Protein AF-A0A1D8TWK0-F1 (afdb_monomer_lite)

Radius of gyration: 16.75 Å; chains: 1; bounding box: 45×30×42 Å

Sequence (96 aa):
MTEKALRELASILNPTADIPEGETPLLIAVDAVGKALGITIHPPAKSENAHTLDAIARASGFRTRRVTLTANWWKTDCGPLLAFTKEENQSESLEG

Structure (mmCIF, N/CA/C/O backbone):
data_AF-A0A1D8TWK0-F1
#
_entry.id   AF-A0A1D8TWK0-F1
#
loop_
_atom_site.group_PDB
_atom_site.id
_atom_site.type_symbol
_atom_site.label_atom_id
_atom_site.label_alt_id
_atom_site.label_comp_id
_atom_site.label_asym_id
_atom_site.label_entity_id
_atom_site.label_seq_id
_atom_site.pdbx_PDB_ins_code
_atom_site.Cartn_x
_atom_site.Cartn_y
_atom_site.Cartn_z
_atom_site.occupancy
_atom_site.B_iso_or_equiv
_atom_site.auth_seq_id
_atom_site.auth_comp_id
_atom_site.auth_asym_id
_atom_site.auth_atom_id
_atom_site.pdbx_PDB_model_num
ATOM 1 N N . MET A 1 1 ? 29.909 16.700 22.391 1.00 57.69 1 MET A N 1
ATOM 2 C CA . MET A 1 1 ? 29.113 15.521 22.819 1.00 57.69 1 MET A CA 1
ATOM 3 C C . MET A 1 1 ? 27.605 15.775 22.824 1.00 57.69 1 MET A C 1
ATOM 5 O O . MET A 1 1 ? 26.870 14.830 22.588 1.00 57.69 1 MET A O 1
ATOM 9 N N . THR A 1 2 ? 27.123 17.004 23.033 1.00 75.56 2 THR A N 1
ATOM 10 C CA . THR A 1 2 ? 25.683 17.341 23.073 1.00 75.56 2 THR A CA 1
ATOM 11 C C . THR A 1 2 ? 24.974 17.305 21.712 1.00 75.56 2 THR A C 1
ATOM 13 O O . THR A 1 2 ? 23.821 16.897 21.647 1.00 75.56 2 THR A O 1
ATOM 16 N N . GLU A 1 3 ? 25.655 17.659 20.616 1.00 80.88 3 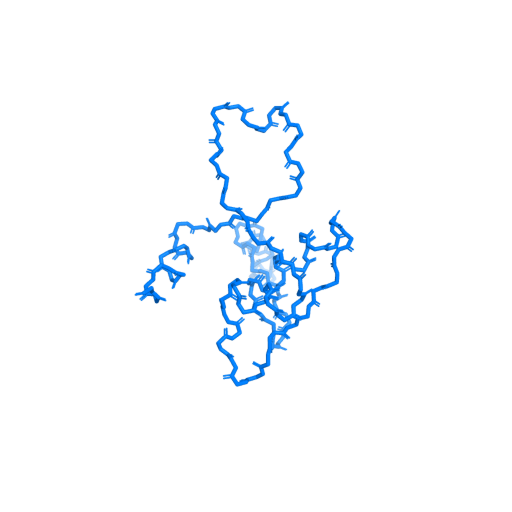GLU A N 1
ATOM 17 C CA . GLU A 1 3 ? 25.033 17.714 19.278 1.00 80.88 3 GLU A CA 1
ATOM 18 C C . GLU A 1 3 ? 24.557 16.341 18.771 1.00 80.88 3 GLU A C 1
ATOM 20 O O . GLU A 1 3 ? 23.483 16.234 18.186 1.00 80.88 3 GLU A O 1
ATOM 25 N N . LYS A 1 4 ? 25.316 15.270 19.044 1.00 79.44 4 LYS A N 1
ATOM 26 C CA . LYS A 1 4 ? 24.951 13.906 18.633 1.00 79.44 4 LYS A CA 1
ATOM 27 C C . LYS A 1 4 ? 23.686 13.416 19.346 1.00 79.44 4 LYS A C 1
ATOM 29 O O . LYS A 1 4 ? 22.773 12.932 18.690 1.00 79.44 4 LYS A O 1
ATOM 34 N N . ALA A 1 5 ? 23.607 13.611 20.664 1.00 83.00 5 ALA A N 1
ATOM 35 C CA . ALA A 1 5 ? 22.433 13.236 21.453 1.00 83.00 5 ALA A CA 1
ATOM 36 C C . ALA A 1 5 ? 21.176 14.023 21.033 1.00 83.00 5 ALA A C 1
ATOM 38 O O . ALA A 1 5 ? 20.083 13.467 20.976 1.00 83.00 5 ALA A O 1
ATOM 39 N N . LEU A 1 6 ? 21.332 15.307 20.683 1.00 83.94 6 LEU A N 1
ATOM 40 C CA . LEU A 1 6 ? 20.226 16.119 20.173 1.00 83.94 6 LEU A CA 1
ATOM 41 C C . LEU A 1 6 ? 19.753 15.646 18.790 1.00 83.94 6 LEU A C 1
ATOM 43 O O . LEU A 1 6 ? 18.551 15.615 18.548 1.00 83.94 6 LEU A O 1
ATOM 47 N N . ARG A 1 7 ? 20.672 15.245 17.900 1.00 81.50 7 ARG A N 1
ATOM 48 C CA . ARG A 1 7 ? 20.328 14.669 16.587 1.00 81.50 7 ARG A CA 1
ATOM 49 C C . ARG A 1 7 ? 19.593 13.336 16.711 1.00 81.50 7 ARG A C 1
ATOM 51 O O . ARG A 1 7 ? 18.622 13.131 15.992 1.00 81.50 7 ARG A O 1
ATOM 58 N N . GLU A 1 8 ? 20.008 12.467 17.631 1.00 82.38 8 GLU A N 1
ATOM 59 C CA . GLU A 1 8 ? 19.318 11.195 17.891 1.00 82.38 8 GLU A CA 1
ATOM 60 C C . GLU A 1 8 ? 17.882 11.423 18.393 1.00 82.38 8 GLU A C 1
ATOM 62 O O . GLU A 1 8 ? 16.951 10.801 17.889 1.00 82.38 8 GLU A O 1
ATOM 67 N N . LEU A 1 9 ? 17.668 12.383 19.300 1.00 82.50 9 LEU A N 1
ATOM 68 C CA . LEU A 1 9 ? 16.322 12.775 19.742 1.00 82.50 9 LEU A CA 1
ATOM 69 C C . LEU A 1 9 ? 15.497 13.437 18.630 1.00 82.50 9 LEU A C 1
ATOM 71 O O . LEU A 1 9 ? 14.315 13.135 18.473 1.00 82.50 9 LEU A O 1
ATOM 75 N N . ALA A 1 10 ? 16.106 14.322 17.838 1.00 82.69 10 ALA A N 1
ATOM 76 C CA . ALA A 1 10 ? 15.435 14.973 16.717 1.00 82.69 10 ALA A CA 1
ATOM 77 C C . ALA A 1 10 ? 15.000 13.962 15.644 1.00 82.69 10 ALA A C 1
ATOM 79 O O . ALA A 1 10 ? 13.932 14.123 15.062 1.00 82.69 10 ALA A O 1
ATOM 80 N N . SER A 1 11 ? 15.768 12.889 15.435 1.00 78.31 11 SER A N 1
ATOM 81 C CA . SER A 1 11 ? 15.413 11.802 14.515 1.00 78.31 11 SER A CA 1
ATOM 82 C C . SER A 1 11 ? 14.168 11.022 14.945 1.00 78.31 11 SER A C 1
ATOM 84 O O . SER A 1 11 ? 13.513 10.427 14.096 1.00 78.31 11 SER A O 1
ATOM 86 N N . ILE A 1 12 ? 13.826 11.007 16.237 1.00 83.50 12 ILE A N 1
ATOM 87 C CA . ILE A 1 12 ? 12.577 10.398 16.727 1.00 83.50 12 ILE A CA 1
ATOM 88 C C . ILE A 1 12 ? 11.381 11.283 16.358 1.00 83.50 12 ILE A C 1
ATOM 90 O O . ILE A 1 12 ? 10.319 10.779 16.003 1.00 83.50 12 ILE A O 1
ATOM 94 N N . LEU A 1 13 ? 11.558 12.605 16.447 1.00 83.25 13 LEU A N 1
ATOM 95 C CA . LEU A 1 13 ? 10.518 13.586 16.126 1.00 83.25 13 LEU A CA 1
ATOM 96 C C . LEU A 1 13 ? 10.313 13.740 14.619 1.00 83.25 13 LEU A C 1
ATOM 98 O O . LEU A 1 13 ? 9.198 14.012 14.184 1.00 83.25 13 LEU A O 1
ATOM 1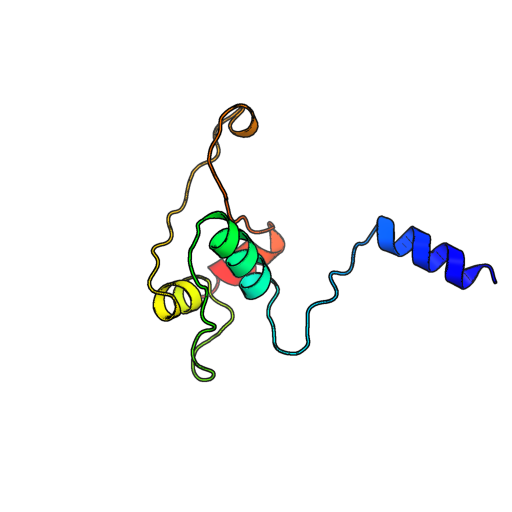02 N N . ASN A 1 14 ? 11.380 13.573 13.840 1.00 69.44 14 ASN A N 1
ATOM 103 C CA . ASN A 1 14 ? 11.338 13.622 12.391 1.00 69.44 14 ASN A CA 1
ATOM 104 C C . ASN A 1 14 ? 12.014 12.370 11.820 1.00 69.44 14 ASN A C 1
ATOM 106 O O . ASN A 1 14 ? 13.203 12.418 11.489 1.00 69.44 14 ASN A O 1
ATOM 110 N N . PRO A 1 15 ? 11.290 11.238 11.758 1.00 66.25 15 PRO A N 1
ATOM 111 C CA . PRO A 1 15 ? 11.834 10.009 11.211 1.00 66.25 15 PRO A CA 1
ATOM 112 C C . PRO A 1 15 ? 12.116 10.208 9.721 1.00 66.25 15 PRO A C 1
ATOM 114 O O . PRO A 1 15 ? 11.219 10.139 8.884 1.00 66.25 15 PRO A O 1
ATOM 117 N N . THR A 1 16 ? 13.378 10.463 9.382 1.00 62.06 16 THR A N 1
ATOM 118 C CA . THR A 1 16 ? 13.852 10.337 8.006 1.00 62.06 16 THR A CA 1
ATOM 119 C C . THR A 1 16 ? 13.942 8.848 7.711 1.00 62.06 16 THR A C 1
ATOM 121 O O . THR A 1 16 ? 14.793 8.158 8.272 1.00 62.06 16 THR A O 1
ATOM 124 N N . ALA A 1 17 ? 13.044 8.338 6.870 1.00 64.69 17 ALA A N 1
ATOM 125 C CA . ALA A 1 17 ? 13.200 7.000 6.320 1.00 64.69 17 ALA A CA 1
ATOM 126 C C . ALA A 1 17 ? 14.470 6.991 5.459 1.00 64.69 17 ALA A C 1
ATOM 128 O O . ALA A 1 17 ? 14.589 7.786 4.526 1.00 64.69 17 ALA A O 1
ATOM 129 N N . ASP A 1 18 ? 15.427 6.130 5.801 1.00 65.62 18 ASP A N 1
ATOM 130 C CA . ASP A 1 18 ? 16.601 5.885 4.969 1.00 65.62 18 ASP A CA 1
ATOM 131 C C . ASP A 1 18 ? 16.139 5.064 3.760 1.00 65.62 18 ASP A C 1
ATOM 133 O O . ASP A 1 18 ? 15.933 3.853 3.847 1.00 65.62 18 ASP A O 1
ATOM 137 N N . ILE A 1 19 ? 15.820 5.764 2.673 1.00 65.62 19 ILE A N 1
ATOM 138 C CA . ILE A 1 19 ? 15.334 5.173 1.427 1.00 65.62 19 ILE A CA 1
ATOM 139 C C . ILE A 1 19 ? 16.566 4.736 0.630 1.00 65.62 19 ILE A C 1
ATOM 141 O O . ILE A 1 19 ? 17.387 5.597 0.299 1.00 65.62 19 ILE A O 1
ATOM 145 N N . PRO A 1 20 ? 16.715 3.435 0.312 1.00 66.56 20 PRO A N 1
ATOM 146 C CA . PRO A 1 20 ? 17.820 2.956 -0.502 1.00 66.56 20 PRO A CA 1
ATOM 147 C C . PRO A 1 20 ? 17.934 3.736 -1.812 1.00 66.56 20 PRO A C 1
ATOM 149 O O . PRO A 1 20 ? 16.939 4.053 -2.467 1.00 66.56 20 PRO A O 1
ATOM 152 N N . GLU A 1 21 ? 19.169 4.034 -2.206 1.00 62.06 21 GLU A N 1
ATOM 153 C CA . GLU A 1 21 ? 19.451 4.790 -3.420 1.00 62.06 21 G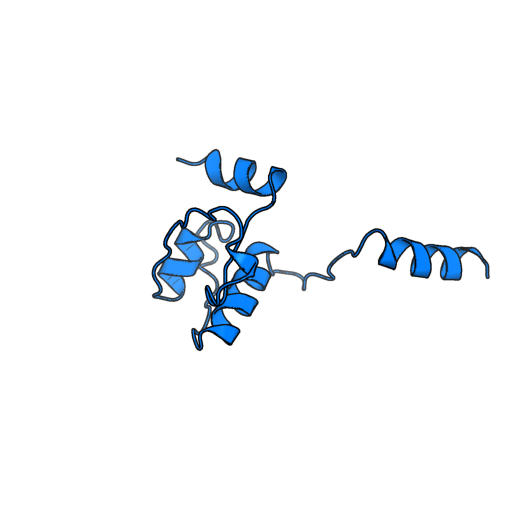LU A CA 1
ATOM 154 C C . GLU A 1 21 ? 18.874 4.065 -4.651 1.00 62.06 21 GLU A C 1
ATOM 156 O O . GLU A 1 21 ? 19.252 2.935 -4.965 1.00 62.06 21 GLU A O 1
ATOM 161 N N . GLY A 1 22 ? 17.933 4.718 -5.340 1.00 65.19 22 GLY A N 1
ATOM 162 C CA . GLY A 1 22 ? 17.233 4.167 -6.505 1.00 65.19 22 GLY A CA 1
ATOM 163 C C . GLY A 1 22 ? 15.824 3.626 -6.236 1.00 65.19 22 GLY A C 1
ATOM 164 O O . GLY A 1 22 ? 15.134 3.291 -7.199 1.00 65.19 22 GLY A O 1
ATOM 165 N N . GLU A 1 23 ? 15.367 3.584 -4.982 1.00 72.00 23 GLU A N 1
ATOM 166 C CA . GLU A 1 23 ? 13.976 3.268 -4.634 1.00 72.00 23 GLU A CA 1
ATOM 167 C C . GLU A 1 23 ? 13.163 4.541 -4.355 1.00 72.00 23 GLU A C 1
ATOM 169 O O . GLU A 1 23 ? 13.677 5.535 -3.844 1.00 72.00 23 GLU A O 1
ATOM 174 N N . THR A 1 24 ? 11.874 4.532 -4.705 1.00 83.75 24 THR A N 1
ATOM 175 C CA . THR A 1 24 ? 10.952 5.629 -4.376 1.00 83.75 24 THR A CA 1
ATOM 176 C C . THR A 1 24 ? 10.194 5.307 -3.081 1.00 83.75 24 THR A C 1
ATOM 178 O O . THR A 1 24 ? 9.920 4.131 -2.821 1.00 83.75 24 THR A O 1
ATOM 181 N N . PRO A 1 25 ? 9.788 6.317 -2.278 1.00 85.50 25 PRO A N 1
ATOM 182 C CA . PRO A 1 25 ? 8.936 6.089 -1.106 1.00 85.50 25 PRO A CA 1
ATOM 183 C C . PRO A 1 25 ? 7.685 5.263 -1.440 1.00 85.50 25 PRO A C 1
ATOM 185 O O . PRO A 1 25 ? 7.308 4.364 -0.690 1.00 85.50 25 PRO A O 1
ATOM 188 N N . LEU A 1 26 ? 7.088 5.525 -2.608 1.00 88.38 26 LEU A N 1
ATOM 189 C CA . LEU A 1 26 ? 5.935 4.790 -3.110 1.00 88.38 26 LEU A CA 1
ATOM 190 C C . LEU A 1 26 ? 6.257 3.314 -3.362 1.00 88.38 26 LEU A C 1
ATOM 192 O O . LEU A 1 26 ? 5.492 2.452 -2.938 1.00 88.38 26 LEU A O 1
ATOM 196 N N . LEU A 1 27 ? 7.379 3.004 -4.020 1.00 89.31 27 LEU A N 1
ATOM 197 C CA . LEU A 1 27 ? 7.771 1.620 -4.290 1.00 89.31 27 LEU A CA 1
ATOM 198 C C . LEU A 1 27 ? 7.972 0.836 -2.987 1.00 89.31 27 LEU A C 1
ATOM 200 O O . LEU A 1 27 ? 7.476 -0.282 -2.875 1.00 89.31 27 LEU A O 1
ATOM 204 N N . ILE A 1 28 ? 8.613 1.447 -1.986 1.00 90.00 28 ILE A N 1
ATOM 205 C CA . ILE A 1 28 ? 8.813 0.842 -0.660 1.00 90.00 28 ILE A CA 1
ATOM 206 C C . ILE A 1 28 ? 7.475 0.596 0.039 1.00 90.00 28 ILE A C 1
ATOM 208 O O . ILE A 1 28 ? 7.238 -0.487 0.580 1.00 90.00 28 ILE A O 1
ATOM 212 N N . ALA A 1 29 ? 6.577 1.582 0.023 1.00 92.12 29 ALA A N 1
ATOM 213 C CA . ALA A 1 29 ? 5.265 1.457 0.646 1.00 92.12 29 ALA A CA 1
ATOM 214 C C . ALA A 1 29 ? 4.407 0.377 -0.041 1.00 92.12 29 ALA A C 1
ATOM 216 O O . ALA A 1 29 ? 3.757 -0.426 0.632 1.00 92.12 29 ALA A O 1
ATOM 217 N N . VAL A 1 30 ? 4.439 0.313 -1.376 1.00 93.56 30 VAL A N 1
ATOM 218 C CA . VAL A 1 30 ? 3.752 -0.722 -2.160 1.00 93.56 30 VAL A CA 1
ATOM 219 C C . VAL A 1 30 ? 4.350 -2.100 -1.890 1.00 93.56 30 VAL A C 1
ATOM 221 O O . VAL A 1 30 ? 3.589 -3.047 -1.710 1.00 93.56 30 VAL A O 1
ATOM 224 N N . ASP A 1 31 ? 5.675 -2.224 -1.797 1.00 92.31 31 ASP A N 1
ATOM 225 C CA . ASP A 1 31 ? 6.355 -3.478 -1.456 1.00 92.31 31 ASP A CA 1
ATOM 226 C C . ASP A 1 31 ? 5.975 -3.984 -0.058 1.00 92.31 31 ASP A C 1
ATOM 228 O O . ASP A 1 31 ? 5.663 -5.165 0.115 1.00 92.31 31 ASP A O 1
ATOM 232 N N . ALA A 1 32 ? 5.880 -3.094 0.933 1.00 93.50 32 ALA A N 1
ATOM 233 C CA . ALA A 1 32 ? 5.419 -3.452 2.273 1.00 93.50 32 ALA A CA 1
ATOM 234 C C . ALA A 1 32 ? 3.980 -4.007 2.270 1.00 93.50 32 ALA A C 1
ATOM 236 O O . ALA A 1 32 ? 3.705 -5.036 2.895 1.00 93.50 32 ALA A O 1
ATOM 237 N N . VAL A 1 33 ? 3.065 -3.366 1.533 1.00 95.12 33 VAL A N 1
ATOM 238 C CA . VAL A 1 33 ? 1.677 -3.835 1.376 1.00 95.12 33 VAL A CA 1
ATOM 239 C C . VAL A 1 33 ? 1.622 -5.140 0.574 1.00 95.12 33 VAL A C 1
ATOM 241 O O . VAL A 1 33 ? 0.907 -6.068 0.954 1.00 95.12 33 VAL A O 1
ATOM 244 N N . GLY A 1 34 ? 2.406 -5.245 -0.500 1.00 94.62 34 GLY A N 1
ATOM 245 C CA . GLY A 1 34 ? 2.506 -6.431 -1.347 1.00 94.62 34 GLY A CA 1
ATOM 246 C C . GLY A 1 34 ? 2.954 -7.657 -0.559 1.00 94.62 34 GLY A C 1
ATOM 247 O O . GLY A 1 34 ? 2.278 -8.683 -0.597 1.00 94.62 34 GLY A O 1
ATOM 248 N N . LYS A 1 35 ? 4.008 -7.527 0.256 1.00 94.75 35 LYS A N 1
ATOM 249 C CA . LYS A 1 35 ? 4.488 -8.583 1.164 1.00 94.75 35 LYS A CA 1
ATOM 250 C C . LYS A 1 35 ? 3.398 -9.075 2.114 1.00 94.75 35 LYS A C 1
ATOM 252 O O . LYS A 1 35 ? 3.230 -10.283 2.263 1.00 94.75 35 LYS A O 1
ATOM 257 N N . ALA A 1 36 ? 2.626 -8.165 2.711 1.00 94.94 36 ALA A N 1
ATOM 258 C CA . ALA A 1 36 ? 1.519 -8.527 3.599 1.00 94.94 36 ALA A CA 1
ATOM 259 C C . ALA A 1 36 ? 0.372 -9.257 2.871 1.00 94.94 36 ALA A C 1
ATOM 261 O O . ALA A 1 36 ? -0.343 -10.046 3.486 1.00 94.94 36 ALA A O 1
ATOM 262 N N . LEU A 1 37 ? 0.207 -9.015 1.567 1.00 93.88 37 LEU A N 1
ATOM 263 C CA . LEU A 1 37 ? -0.802 -9.648 0.711 1.00 93.88 37 LEU A CA 1
ATOM 264 C C . LEU A 1 37 ? -0.290 -10.883 -0.053 1.00 93.88 37 LEU A C 1
ATOM 266 O O . LEU A 1 37 ? -1.072 -11.521 -0.756 1.00 93.88 37 LEU A O 1
ATOM 270 N N . GLY A 1 38 ? 0.999 -11.224 0.048 1.00 95.12 38 GLY A N 1
ATOM 271 C CA . GLY A 1 38 ? 1.616 -12.295 -0.742 1.00 95.12 38 GLY A CA 1
ATOM 272 C C . GLY A 1 38 ? 1.793 -11.959 -2.230 1.00 95.12 38 GLY A C 1
ATOM 273 O O . GLY A 1 38 ? 1.844 -12.864 -3.060 1.00 95.12 38 GLY A O 1
ATOM 274 N N . ILE A 1 39 ? 1.869 -10.672 -2.578 1.00 95.06 39 ILE A N 1
ATOM 275 C CA . ILE A 1 39 ? 2.084 -10.171 -3.941 1.00 95.06 39 ILE A CA 1
ATOM 276 C C . ILE A 1 39 ? 3.557 -9.794 -4.108 1.00 95.06 39 ILE A C 1
ATOM 278 O O . ILE A 1 39 ? 4.101 -9.019 -3.323 1.00 95.06 39 ILE A O 1
ATOM 282 N N . THR A 1 40 ? 4.198 -10.303 -5.160 1.00 95.12 40 THR A N 1
ATOM 283 C CA . THR A 1 40 ? 5.554 -9.888 -5.540 1.00 95.12 40 THR A CA 1
ATOM 284 C C . THR A 1 40 ? 5.506 -8.575 -6.316 1.00 95.12 40 THR A C 1
ATOM 286 O O . THR A 1 40 ? 4.934 -8.517 -7.406 1.00 95.12 40 THR A O 1
ATOM 289 N N . ILE A 1 41 ? 6.120 -7.530 -5.762 1.00 93.69 41 ILE A N 1
ATOM 290 C CA . ILE A 1 41 ? 6.192 -6.213 -6.393 1.00 93.69 41 ILE A CA 1
ATOM 291 C C . ILE A 1 41 ? 7.407 -6.144 -7.315 1.00 93.69 41 ILE A C 1
ATOM 293 O O . ILE A 1 41 ? 8.524 -6.484 -6.932 1.00 93.69 41 ILE A O 1
ATOM 297 N N . HIS A 1 42 ? 7.167 -5.697 -8.542 1.00 90.81 42 HIS A N 1
ATOM 298 C CA . HIS A 1 42 ? 8.180 -5.449 -9.552 1.00 90.81 42 HIS A CA 1
ATOM 299 C C . HIS A 1 42 ? 8.224 -3.947 -9.847 1.00 90.81 42 HIS A C 1
ATOM 301 O O . HIS A 1 42 ? 7.172 -3.347 -10.105 1.00 90.81 42 HIS A O 1
ATOM 307 N N . PRO A 1 43 ? 9.412 -3.321 -9.834 1.00 86.94 43 PRO A N 1
ATOM 308 C CA . PRO A 1 43 ? 9.535 -1.940 -10.262 1.00 86.94 43 PRO A CA 1
ATOM 309 C C . PRO A 1 43 ? 9.157 -1.821 -11.750 1.00 86.94 43 PRO A C 1
ATOM 311 O O . PRO A 1 43 ? 9.467 -2.722 -12.539 1.00 86.94 43 PRO A O 1
ATOM 314 N N . PRO A 1 44 ? 8.505 -0.723 -12.159 1.00 85.44 44 PRO A N 1
ATOM 315 C CA . PRO A 1 44 ? 8.212 -0.464 -13.563 1.00 85.44 44 PRO A CA 1
ATOM 316 C C . PRO A 1 44 ? 9.496 -0.265 -14.376 1.00 85.44 44 PRO A C 1
ATOM 318 O O . PRO A 1 44 ? 10.585 -0.038 -13.839 1.00 85.44 44 PRO A O 1
ATOM 321 N N . ALA A 1 45 ? 9.378 -0.373 -15.700 1.00 80.88 45 ALA A N 1
ATOM 322 C CA . ALA A 1 45 ? 10.520 -0.207 -16.591 1.00 80.88 45 ALA A CA 1
ATOM 323 C C . ALA A 1 45 ? 11.144 1.190 -16.425 1.00 80.88 45 ALA A C 1
ATOM 325 O O . ALA A 1 45 ? 10.433 2.171 -16.243 1.00 80.88 45 ALA A O 1
ATOM 326 N N . LYS A 1 46 ? 12.473 1.310 -16.570 1.00 70.69 46 LYS A N 1
ATOM 327 C CA . LYS A 1 46 ? 13.197 2.597 -16.443 1.00 70.69 46 LYS A CA 1
ATOM 328 C C . LYS A 1 46 ? 12.713 3.692 -17.408 1.00 70.69 46 LYS A C 1
ATOM 330 O O . LYS A 1 46 ? 13.019 4.859 -17.200 1.00 70.69 46 LYS A O 1
ATOM 335 N N . SER A 1 47 ? 12.028 3.306 -18.485 1.00 65.69 47 SER A N 1
ATOM 336 C CA . SER A 1 47 ? 11.423 4.203 -19.474 1.00 65.69 47 SER A CA 1
ATOM 337 C C . SER A 1 47 ? 10.020 4.684 -19.096 1.00 65.69 47 SER A C 1
ATOM 339 O O . SER A 1 47 ? 9.498 5.577 -19.754 1.00 65.69 47 SER A O 1
ATOM 341 N N . GLU A 1 48 ? 9.384 4.070 -18.099 1.00 60.47 48 GLU A N 1
ATOM 342 C CA . GLU A 1 48 ? 8.115 4.526 -17.542 1.00 60.47 48 GLU A CA 1
ATOM 343 C C . GLU A 1 48 ? 8.368 5.452 -16.349 1.00 60.47 48 GLU A C 1
ATOM 345 O O . GLU A 1 48 ? 9.372 5.330 -15.642 1.00 60.47 48 GLU A O 1
ATOM 350 N N . ASN A 1 49 ? 7.423 6.358 -16.088 1.00 62.59 49 ASN A N 1
ATOM 351 C CA . ASN A 1 49 ? 7.418 7.137 -14.855 1.00 62.59 49 ASN A CA 1
ATOM 352 C C . ASN A 1 49 ? 7.206 6.183 -13.671 1.00 62.59 49 ASN A C 1
ATOM 354 O O . ASN A 1 49 ? 6.074 5.895 -13.277 1.00 62.59 49 ASN A O 1
ATOM 358 N N . ALA A 1 50 ? 8.313 5.729 -13.076 1.00 63.09 50 ALA A N 1
ATOM 359 C CA . ALA A 1 50 ? 8.346 4.824 -11.926 1.00 63.09 50 ALA A CA 1
ATOM 360 C C . ALA A 1 50 ? 7.729 5.392 -10.635 1.00 63.09 50 ALA A C 1
ATOM 362 O O . ALA A 1 50 ? 7.749 4.754 -9.585 1.00 63.09 50 ALA A O 1
ATOM 363 N N . HIS A 1 51 ? 7.183 6.600 -10.733 1.00 71.56 51 HIS A N 1
ATOM 364 C CA . HIS A 1 51 ? 6.618 7.371 -9.646 1.00 71.56 51 HIS A CA 1
ATOM 365 C C . HIS A 1 51 ? 5.112 7.160 -9.490 1.00 71.56 51 HIS A C 1
ATOM 367 O O . HIS A 1 51 ? 4.573 7.681 -8.534 1.00 71.56 51 HIS A O 1
ATOM 373 N N . THR A 1 52 ? 4.445 6.410 -10.381 1.00 85.00 52 THR A N 1
ATOM 374 C CA . THR A 1 52 ? 2.984 6.217 -10.312 1.00 85.00 52 THR A CA 1
ATOM 375 C C . THR A 1 52 ? 2.602 4.828 -9.808 1.00 85.00 52 THR A C 1
ATOM 377 O O . THR A 1 52 ? 3.198 3.814 -10.195 1.00 85.00 52 THR A O 1
ATOM 380 N N . LEU A 1 53 ? 1.542 4.762 -8.996 1.00 88.38 53 LEU A N 1
ATOM 381 C CA . LEU A 1 53 ? 1.010 3.491 -8.494 1.00 88.38 53 LEU A CA 1
ATOM 382 C C . LEU A 1 53 ? 0.515 2.587 -9.635 1.00 88.38 53 LEU A C 1
ATOM 384 O O . LEU A 1 53 ? 0.679 1.368 -9.578 1.00 88.38 53 LEU A O 1
ATOM 388 N N . ASP A 1 54 ? -0.045 3.177 -10.691 1.00 88.31 54 ASP A N 1
ATOM 3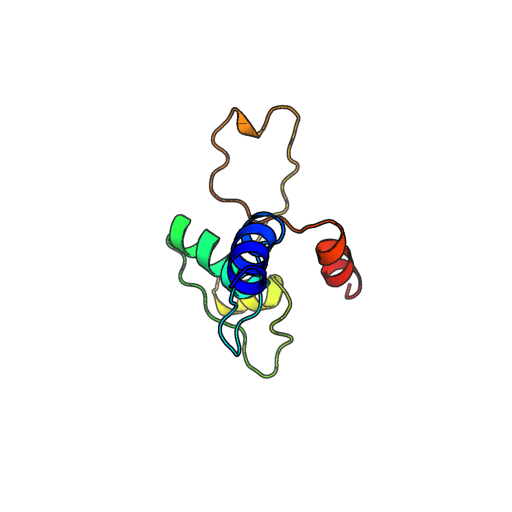89 C CA . ASP A 1 54 ? -0.554 2.439 -11.846 1.00 88.31 54 ASP A CA 1
ATOM 390 C C . ASP A 1 54 ? 0.560 1.768 -12.658 1.00 88.31 54 ASP A C 1
ATOM 392 O O . ASP A 1 54 ? 0.377 0.640 -13.120 1.00 88.31 54 ASP A O 1
ATOM 396 N N . ALA A 1 55 ? 1.725 2.408 -12.819 1.00 88.69 55 ALA A N 1
ATOM 397 C CA . ALA A 1 55 ? 2.869 1.777 -13.478 1.00 88.69 55 ALA A CA 1
ATOM 398 C C . ALA A 1 55 ? 3.372 0.565 -12.677 1.00 88.69 55 ALA A C 1
ATOM 400 O O . ALA A 1 55 ? 3.563 -0.513 -13.243 1.00 88.69 55 ALA A O 1
ATOM 401 N N . ILE A 1 56 ? 3.491 0.702 -11.350 1.00 91.44 56 ILE A N 1
ATOM 402 C CA . ILE A 1 56 ? 3.886 -0.402 -10.462 1.00 91.44 56 ILE A CA 1
ATOM 403 C C . ILE A 1 56 ? 2.858 -1.544 -10.518 1.00 91.44 56 ILE A C 1
ATOM 405 O O . ILE A 1 56 ? 3.232 -2.713 -10.645 1.00 91.44 56 ILE A O 1
ATOM 409 N N . ALA A 1 57 ? 1.563 -1.218 -10.471 1.00 92.50 57 ALA A N 1
ATOM 410 C CA . ALA A 1 57 ? 0.479 -2.195 -10.539 1.00 92.50 57 ALA A CA 1
ATOM 411 C C . ALA A 1 57 ? 0.491 -2.986 -11.851 1.00 92.50 57 ALA A C 1
ATOM 413 O O . ALA A 1 57 ? 0.367 -4.213 -11.829 1.00 92.50 57 ALA A O 1
ATOM 414 N N . ARG A 1 58 ? 0.708 -2.306 -12.986 1.00 91.12 58 ARG A N 1
ATOM 415 C CA . ARG A 1 58 ? 0.849 -2.952 -14.298 1.00 91.12 58 ARG A CA 1
ATOM 416 C C . ARG A 1 58 ? 2.079 -3.853 -14.365 1.00 91.12 58 ARG A C 1
ATOM 418 O O . ARG A 1 58 ? 1.944 -4.998 -14.787 1.00 91.12 58 ARG A O 1
ATOM 425 N N . ALA A 1 59 ? 3.241 -3.369 -13.925 1.00 92.38 59 ALA A N 1
ATOM 426 C CA . ALA A 1 59 ? 4.486 -4.139 -13.933 1.00 92.38 59 ALA A CA 1
ATOM 427 C C . ALA A 1 59 ? 4.413 -5.387 -13.036 1.00 92.38 59 ALA A C 1
ATOM 429 O O . ALA A 1 59 ? 4.979 -6.427 -13.362 1.00 92.38 59 ALA A O 1
ATOM 430 N N . SER A 1 60 ? 3.677 -5.293 -11.928 1.00 93.88 60 SER A N 1
ATOM 431 C CA . SER A 1 60 ? 3.529 -6.367 -10.940 1.00 93.88 60 SER A CA 1
ATOM 432 C C . SER A 1 60 ? 2.303 -7.263 -11.166 1.00 93.88 60 SER A C 1
ATOM 434 O O . SER A 1 60 ? 2.159 -8.279 -10.492 1.00 93.88 60 SER A O 1
ATOM 436 N N . GLY A 1 61 ? 1.398 -6.903 -12.081 1.00 94.75 61 GLY A N 1
ATOM 437 C CA . GLY A 1 61 ? 0.214 -7.698 -12.416 1.00 94.75 61 GLY A CA 1
ATOM 438 C C . GLY A 1 61 ? -0.907 -7.690 -11.368 1.00 94.75 61 GLY A C 1
ATOM 439 O O . GLY A 1 61 ? -1.665 -8.658 -11.291 1.00 94.75 61 GLY A O 1
ATOM 440 N N . PHE A 1 62 ? -1.050 -6.624 -10.571 1.00 94.12 62 PHE A N 1
ATOM 441 C CA . PHE A 1 62 ? -2.144 -6.487 -9.598 1.00 94.12 62 PHE A CA 1
ATOM 442 C C . PHE A 1 62 ? -3.106 -5.345 -9.948 1.00 94.12 62 PHE A C 1
ATOM 444 O O . PHE A 1 62 ? -2.829 -4.488 -10.784 1.00 94.12 62 PHE A O 1
ATOM 451 N N . ARG A 1 63 ? -4.279 -5.340 -9.305 1.00 93.00 63 ARG A N 1
ATOM 452 C CA . ARG A 1 63 ? -5.287 -4.280 -9.443 1.00 93.00 63 ARG A CA 1
ATOM 453 C C . ARG A 1 63 ? -5.323 -3.398 -8.206 1.00 93.00 63 ARG A C 1
ATOM 455 O O . ARG A 1 63 ? -5.278 -3.898 -7.086 1.00 93.00 63 ARG A O 1
ATOM 462 N N . THR A 1 64 ? -5.502 -2.101 -8.417 1.00 91.81 64 THR A N 1
ATOM 463 C CA . THR A 1 64 ? -5.753 -1.124 -7.358 1.00 91.81 64 THR A CA 1
ATOM 464 C C . THR A 1 64 ? -7.255 -0.879 -7.219 1.00 91.81 64 THR A C 1
ATOM 466 O O . THR A 1 64 ? -8.031 -1.014 -8.169 1.00 91.81 64 THR A O 1
ATOM 469 N N . ARG A 1 65 ? -7.698 -0.538 -6.007 1.00 91.12 65 ARG A N 1
ATOM 470 C CA . ARG A 1 65 ? -9.057 -0.044 -5.761 1.00 91.12 65 ARG A CA 1
ATOM 471 C C . ARG A 1 65 ? -9.001 1.085 -4.745 1.00 91.12 65 ARG A C 1
ATOM 473 O O . ARG A 1 65 ? -8.359 0.948 -3.707 1.00 91.12 65 ARG A O 1
ATOM 480 N N . ARG A 1 66 ? -9.699 2.186 -5.021 1.00 90.12 66 ARG A N 1
ATOM 481 C CA . ARG A 1 66 ? -9.910 3.244 -4.028 1.00 90.12 66 ARG A CA 1
ATOM 482 C C . ARG A 1 66 ? -11.014 2.813 -3.072 1.00 90.12 66 ARG A C 1
ATOM 484 O O . ARG A 1 66 ? -12.057 2.333 -3.510 1.00 90.12 66 ARG A O 1
ATOM 491 N N . VAL A 1 67 ? -10.783 2.999 -1.778 1.00 88.56 67 VAL A N 1
ATOM 492 C CA . VAL A 1 67 ? -11.760 2.704 -0.724 1.00 88.56 67 VAL A CA 1
ATOM 493 C C . VAL A 1 67 ? -12.062 3.965 0.073 1.00 88.56 67 VAL A C 1
ATOM 495 O O . VAL A 1 67 ? -11.184 4.795 0.306 1.00 88.56 67 VAL A O 1
ATOM 498 N N . THR A 1 68 ? -13.313 4.113 0.493 1.00 89.56 68 THR A N 1
ATOM 499 C CA . THR A 1 68 ? -13.718 5.176 1.413 1.00 89.56 68 THR A CA 1
ATOM 500 C C . THR A 1 68 ? -13.620 4.651 2.836 1.00 89.56 68 THR A C 1
ATOM 502 O O . THR A 1 68 ? -14.315 3.705 3.199 1.00 89.56 68 THR A O 1
ATOM 505 N N . LEU A 1 69 ? -12.771 5.276 3.649 1.00 89.75 69 LEU A N 1
ATOM 506 C CA . LEU A 1 69 ? -12.639 4.949 5.065 1.00 89.75 69 LEU A CA 1
ATOM 507 C C . LEU A 1 69 ? -13.769 5.623 5.854 1.00 89.75 69 LEU A C 1
ATOM 509 O O . LEU A 1 69 ? -13.729 6.824 6.118 1.00 89.75 69 LEU A O 1
ATOM 513 N N . THR A 1 70 ? -14.809 4.861 6.194 1.00 90.00 70 THR A N 1
ATOM 514 C CA . THR A 1 70 ? -15.946 5.353 6.988 1.00 90.00 70 THR A CA 1
ATOM 515 C C . THR A 1 70 ? -15.567 5.552 8.457 1.00 90.00 70 THR A C 1
ATOM 517 O O . THR A 1 70 ? -14.534 5.074 8.926 1.00 90.00 70 THR A O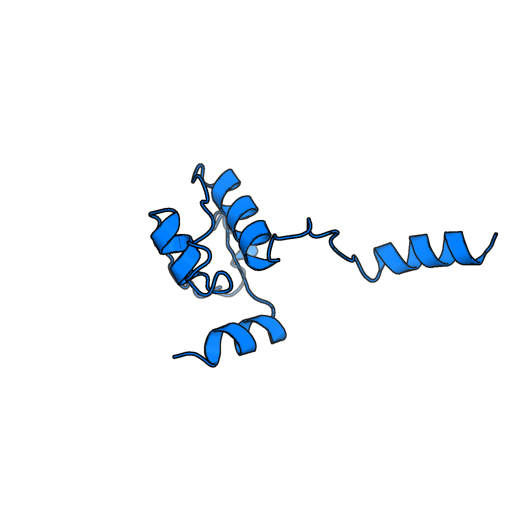 1
ATOM 520 N N . ALA A 1 71 ? -16.413 6.237 9.230 1.00 93.25 71 ALA A N 1
ATOM 521 C CA . ALA A 1 71 ? -16.186 6.404 10.664 1.00 93.25 71 ALA A CA 1
ATOM 522 C C . ALA A 1 71 ? -15.946 5.050 11.362 1.00 93.25 71 ALA A C 1
ATOM 524 O O . ALA A 1 71 ? -16.660 4.082 11.106 1.00 93.25 71 ALA A O 1
ATOM 525 N N . ASN A 1 72 ? -14.968 5.003 12.273 1.00 92.00 72 ASN A N 1
ATOM 526 C CA . ASN A 1 72 ? -14.552 3.800 13.004 1.00 92.00 72 ASN A CA 1
ATOM 527 C C . ASN A 1 72 ? -13.993 2.643 12.149 1.00 92.00 72 ASN A C 1
ATOM 529 O O . ASN A 1 72 ? -13.921 1.531 12.665 1.00 92.00 72 ASN A O 1
ATOM 533 N N . TRP A 1 73 ? -13.569 2.863 10.897 1.00 89.44 73 TRP A N 1
ATOM 534 C CA . TRP A 1 73 ? -12.990 1.806 10.045 1.00 89.44 73 TRP A CA 1
ATOM 535 C C . TRP A 1 73 ? -11.858 1.017 10.731 1.00 89.44 73 TRP A C 1
ATOM 537 O O . TRP A 1 73 ? -11.749 -0.190 10.556 1.00 89.44 73 TRP A O 1
ATOM 547 N N . TRP A 1 74 ? -11.070 1.678 11.587 1.00 87.88 74 TRP A N 1
ATOM 548 C CA . TRP A 1 74 ? -9.967 1.073 12.342 1.00 87.88 74 TRP A CA 1
ATOM 549 C C . TRP A 1 74 ? -10.412 0.048 13.397 1.00 87.88 74 TRP A C 1
ATOM 551 O O . TRP A 1 74 ? -9.575 -0.644 13.968 1.00 87.88 74 TRP A O 1
ATOM 561 N N . LYS A 1 75 ? -11.714 -0.039 13.707 1.00 93.69 75 LYS A N 1
ATOM 562 C CA . LYS A 1 75 ? -12.272 -1.047 14.626 1.00 93.69 75 LYS A CA 1
ATOM 563 C C . LYS A 1 75 ? -12.579 -2.377 13.936 1.00 93.69 75 LYS A C 1
ATOM 565 O O . LYS A 1 75 ? -12.948 -3.331 14.614 1.00 93.69 75 LYS A O 1
ATOM 570 N N . THR A 1 76 ? -12.472 -2.436 12.614 1.00 86.44 76 THR A N 1
ATOM 571 C CA . THR A 1 76 ? -12.773 -3.615 11.798 1.00 86.44 76 THR A CA 1
ATOM 572 C C . THR A 1 76 ? -11.559 -3.988 10.966 1.00 86.44 76 THR A C 1
ATOM 574 O O . THR A 1 76 ? -10.863 -3.103 10.472 1.00 86.44 76 THR A O 1
ATOM 577 N N . ASP A 1 77 ? -11.316 -5.284 10.784 1.00 85.56 77 ASP A N 1
ATOM 578 C CA . ASP A 1 77 ? -10.237 -5.737 9.909 1.00 85.56 77 ASP A CA 1
ATOM 579 C C . ASP A 1 77 ? -10.554 -5.380 8.449 1.00 85.56 77 ASP A C 1
ATOM 581 O O . ASP A 1 77 ? -11.518 -5.872 7.860 1.00 85.56 77 ASP A O 1
ATOM 585 N N . CYS A 1 78 ? -9.755 -4.470 7.895 1.00 85.38 78 CYS A N 1
ATOM 586 C CA . CYS A 1 78 ? -9.861 -3.989 6.518 1.00 85.38 78 CYS A CA 1
ATOM 587 C C . CYS A 1 78 ? -8.704 -4.500 5.641 1.00 85.38 78 CYS A C 1
ATOM 589 O O . CYS A 1 78 ? -8.631 -4.139 4.464 1.00 85.38 78 CYS A O 1
ATOM 591 N N . GLY A 1 79 ? -7.815 -5.329 6.203 1.00 89.31 79 GLY A N 1
ATOM 592 C CA . GLY A 1 79 ? -6.576 -5.765 5.574 1.00 89.31 79 GLY A CA 1
ATOM 593 C C . GLY A 1 79 ? -5.543 -4.644 5.362 1.00 89.31 79 GLY A C 1
ATOM 594 O O . GLY A 1 79 ? -5.738 -3.505 5.798 1.00 89.31 79 GLY A O 1
ATOM 595 N N . PRO A 1 80 ? -4.421 -4.962 4.691 1.00 92.94 80 PRO A N 1
ATOM 596 C CA . PRO A 1 80 ? -3.401 -3.991 4.308 1.00 92.94 80 PRO A CA 1
ATOM 597 C C . PRO A 1 80 ? -3.955 -2.905 3.378 1.00 92.94 80 PRO A C 1
ATOM 599 O O . PRO A 1 80 ? -4.617 -3.199 2.381 1.00 92.94 80 PRO A O 1
ATOM 602 N N . LEU A 1 81 ? -3.650 -1.645 3.686 1.00 92.50 81 LEU A N 1
ATOM 603 C CA . LEU A 1 81 ? -4.063 -0.480 2.908 1.00 92.50 81 LEU A CA 1
ATOM 604 C C . LEU A 1 81 ? -2.855 0.417 2.639 1.00 92.50 81 LEU A C 1
ATOM 606 O O . LEU A 1 81 ? -2.038 0.648 3.527 1.00 92.50 81 LEU A O 1
ATOM 610 N N . LEU A 1 82 ? -2.789 0.953 1.423 1.00 92.25 82 LEU A N 1
ATOM 611 C CA . LEU A 1 82 ? -1.875 2.026 1.050 1.00 92.25 82 LEU A CA 1
ATOM 612 C C . LEU A 1 82 ? -2.643 3.351 1.093 1.00 92.25 82 LEU A C 1
ATOM 614 O O . LEU A 1 82 ? -3.745 3.445 0.546 1.00 92.25 82 LEU A O 1
ATOM 618 N N . ALA A 1 83 ? -2.071 4.366 1.732 1.00 90.25 83 ALA A N 1
ATOM 619 C CA . ALA A 1 83 ? -2.642 5.704 1.799 1.00 90.25 83 ALA A CA 1
ATOM 620 C C . ALA A 1 83 ? -1.564 6.747 1.513 1.00 90.25 83 ALA A C 1
ATOM 622 O O . ALA A 1 83 ? -0.407 6.567 1.882 1.00 90.25 83 ALA A O 1
ATOM 623 N N . PHE A 1 84 ? -1.977 7.848 0.897 1.00 87.00 84 PHE A N 1
ATOM 624 C CA . PHE A 1 84 ? -1.112 8.979 0.600 1.00 87.00 84 PHE A CA 1
ATOM 625 C C . PHE A 1 84 ? -1.321 10.078 1.633 1.00 87.00 84 PHE A C 1
ATOM 627 O O . PHE A 1 84 ? -2.447 10.327 2.083 1.00 87.00 84 PHE A O 1
ATOM 634 N N . THR A 1 85 ? -0.243 10.773 1.985 1.00 85.25 85 THR A N 1
ATOM 635 C CA . THR A 1 85 ? -0.363 12.030 2.723 1.00 85.25 85 THR A CA 1
ATOM 636 C C . THR A 1 85 ? -1.048 13.076 1.839 1.00 85.25 85 THR A C 1
ATOM 638 O O . THR A 1 85 ? -1.124 12.945 0.615 1.00 85.25 85 THR A O 1
ATOM 641 N N . LYS A 1 86 ? -1.575 14.144 2.449 1.00 78.44 86 LYS A N 1
ATOM 642 C CA . LYS A 1 86 ? -2.243 15.214 1.694 1.00 78.44 86 LYS A CA 1
ATOM 643 C C . LYS A 1 86 ? -1.316 15.853 0.651 1.00 78.44 86 LYS A C 1
ATOM 645 O O . LYS A 1 86 ? -1.787 16.216 -0.421 1.00 78.44 86 LYS A O 1
ATOM 650 N N . GLU A 1 87 ? -0.037 15.990 0.982 1.00 75.94 87 GLU A N 1
ATOM 651 C CA . GLU A 1 87 ? 0.999 16.572 0.124 1.00 75.94 87 GLU A CA 1
ATOM 652 C C . GLU A 1 87 ? 1.324 15.645 -1.055 1.00 75.94 87 GLU A C 1
ATOM 654 O O . GLU A 1 87 ? 1.355 16.087 -2.198 1.00 75.94 87 GLU A O 1
ATOM 659 N N . GLU A 1 88 ? 1.451 14.343 -0.802 1.00 70.12 88 GLU A N 1
ATOM 660 C CA . GLU A 1 88 ? 1.792 13.344 -1.822 1.00 70.12 88 GLU A CA 1
ATOM 661 C C . GLU A 1 88 ? 0.620 13.044 -2.770 1.00 70.12 88 GLU A C 1
ATOM 663 O O . GLU A 1 88 ? 0.800 12.905 -3.977 1.00 70.12 88 GLU A O 1
ATOM 668 N N . ASN A 1 89 ? -0.616 13.053 -2.257 1.00 65.50 89 ASN A N 1
ATOM 669 C CA . ASN A 1 89 ? -1.813 12.864 -3.077 1.00 65.50 89 ASN A CA 1
ATOM 670 C C . ASN A 1 89 ? -2.013 13.989 -4.112 1.00 65.50 89 ASN A C 1
ATOM 672 O O . ASN A 1 89 ? -2.646 13.768 -5.144 1.00 65.50 89 ASN A O 1
ATOM 676 N N . GLN A 1 90 ? -1.512 15.203 -3.848 1.00 56.09 90 GLN A N 1
ATOM 677 C CA . GLN A 1 90 ? -1.547 16.297 -4.827 1.00 56.09 90 GLN A CA 1
ATOM 678 C C . GLN A 1 90 ? -0.574 16.058 -5.984 1.00 56.09 90 GLN A C 1
ATOM 680 O O . GLN A 1 90 ? -0.909 16.389 -7.118 1.00 56.09 90 GLN A O 1
ATOM 685 N N . SER A 1 91 ? 0.568 15.426 -5.713 1.00 57.03 91 SER A N 1
ATOM 686 C CA . SER A 1 91 ? 1.561 15.046 -6.721 1.00 57.03 91 SER A CA 1
ATOM 687 C C . SER A 1 91 ? 1.048 13.943 -7.654 1.00 57.03 91 SER A C 1
ATOM 689 O O . SER A 1 91 ? 1.261 14.029 -8.856 1.00 57.03 91 SER A O 1
ATOM 691 N N . GLU A 1 92 ? 0.290 12.970 -7.132 1.00 54.94 92 GLU A N 1
ATOM 692 C CA . GLU A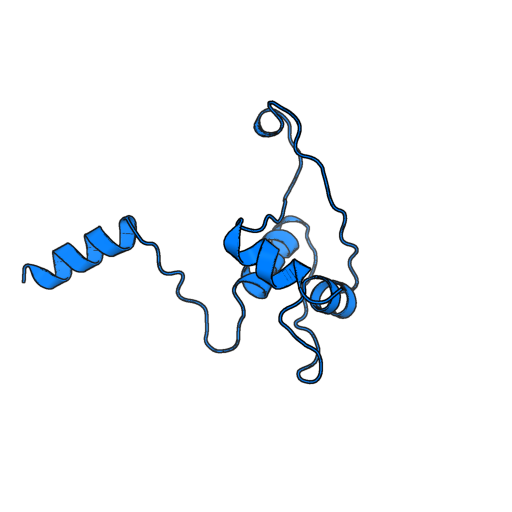 1 92 ? -0.358 11.917 -7.942 1.00 54.94 92 GLU A CA 1
ATOM 693 C C . GLU A 1 92 ? -1.551 12.441 -8.775 1.00 54.94 92 GLU A C 1
ATOM 695 O O . GLU A 1 92 ? -1.906 11.859 -9.794 1.00 54.94 92 GLU A O 1
ATOM 700 N N . SER A 1 93 ? -2.207 13.532 -8.349 1.00 51.53 93 SER A N 1
ATOM 701 C CA . SER A 1 93 ? -3.451 14.025 -8.977 1.00 51.53 93 SER A CA 1
ATOM 702 C C . SER A 1 93 ? -3.237 15.020 -10.128 1.00 51.53 93 SER A C 1
ATOM 704 O O . SER A 1 93 ? -4.209 15.392 -10.783 1.00 51.53 93 SER A O 1
ATOM 706 N N . LEU A 1 94 ? -2.009 15.496 -10.354 1.00 43.69 94 LEU A N 1
ATOM 707 C CA . LEU A 1 94 ? -1.706 16.513 -11.372 1.00 43.69 94 LEU A CA 1
ATOM 708 C C . LEU A 1 94 ? -1.434 15.938 -12.775 1.00 43.69 94 LEU A C 1
ATOM 710 O O . LEU A 1 94 ? -1.256 16.717 -13.707 1.00 43.69 94 LEU A O 1
ATOM 714 N N . GLU A 1 95 ? -1.455 14.615 -12.956 1.00 43.00 95 GLU A N 1
ATOM 715 C CA . GLU A 1 95 ? -1.169 13.957 -14.244 1.00 43.00 95 GLU A CA 1
ATOM 716 C C . GLU A 1 95 ? -2.327 13.062 -14.733 1.00 43.00 95 GLU A C 1
ATOM 718 O O . GLU A 1 95 ? -2.125 11.905 -15.103 1.00 43.00 95 GLU A O 1
ATOM 723 N N . GLY A 1 96 ? -3.555 13.596 -14.704 1.00 35.19 96 GLY A N 1
ATOM 724 C CA . GLY A 1 96 ? -4.752 12.982 -15.300 1.00 35.19 96 GLY A CA 1
ATOM 725 C C . GLY A 1 96 ? -5.122 13.580 -16.652 1.00 35.19 96 GLY A C 1
ATOM 726 O O . GLY A 1 96 ? -5.093 14.827 -16.760 1.00 35.19 96 GLY A O 1
#

pLDDT: mean 81.17, std 13.82, range [35.19, 95.12]

Foldseek 3Di:
DVVVVVVVVVCVVPVDDPAPPPDDPVQVLVCVLCVQVVFDWDQADPPDPSLAPVRRCVRRVHDDDDDDCDPPSVVDPPGRDDDDDPVSVVVNPPPD

Organism: NCBI:txid1458985

Secondary structure (DSSP, 8-state):
-HHHHHHHHHHHHS----PPTT--HHHHHHHHHHHHHTPPP-PPPTTS-TT-HHHHHHHHT---------TTGGGS---------HHHHHHHHT--